Protein AF-A0A355PBX1-F1 (afdb_monomer_lite)

Radius of gyration: 19.41 Å; chains: 1; bounding box: 48×32×52 Å

Secondary structure (DSSP, 8-state):
-PPPHHHHHHHH--SS-------TTS-HHHHHHHHHHHHHHTT--GGG-EEEESSHHHHHHHHHHHHHHSPTT----EEEEHHHHHHHHHHHHHHTTSS-------SHHHHHHHHHHHT-

Foldseek 3Di:
DDDDPLLVCLLPPDDDDDDDDDDPPNCVLVSVLSSQQSCVVVVNDLAPDEAEDADDVRQVVSVVVSVVPHDPPRDHHHRYYPVRVVVVVQVVCCVVVVDPDDDDDPDPVVVVVVVVVVVD

Sequence (120 aa):
MKLTAEQQAVVHHREGHARVAAVAGAGKTTTMAARVLHLLGSGVSPKRMLVLMFNRSAKDDFQRRLASMAPAGQPLPDVRTFHSLGHRLTQSLCRWGALAPRRLLSAEWQMERLLRQASL

pLDDT: mean 92.55, std 8.01, range [52.69, 98.12]

Structure (mmCIF, N/CA/C/O backbone):
data_AF-A0A355PBX1-F1
#
_entry.id   AF-A0A355PBX1-F1
#
loop_
_atom_site.group_PDB
_atom_site.id
_atom_site.type_symbol
_atom_site.label_atom_id
_atom_site.label_alt_id
_atom_site.label_comp_id
_atom_site.label_asym_id
_atom_site.label_entity_id
_atom_site.label_seq_id
_atom_site.pdbx_PDB_ins_code
_atom_site.Cartn_x
_atom_site.Cartn_y
_atom_site.Cartn_z
_atom_site.occupancy
_atom_site.B_iso_or_equiv
_atom_site.auth_seq_id
_atom_site.auth_comp_id
_atom_site.auth_asym_id
_atom_site.auth_atom_id
_atom_site.pdbx_PDB_model_num
ATOM 1 N N . MET A 1 1 ? -8.178 2.425 19.127 1.00 66.06 1 MET A N 1
ATOM 2 C CA . MET A 1 1 ? -8.124 3.836 18.674 1.00 66.06 1 MET A CA 1
ATOM 3 C C . MET A 1 1 ? -9.498 4.233 18.154 1.00 66.06 1 MET A C 1
ATOM 5 O O . MET A 1 1 ? -10.074 3.457 17.402 1.00 66.06 1 MET A O 1
ATOM 9 N N . LYS A 1 2 ? -10.034 5.391 18.554 1.00 88.12 2 LYS A N 1
ATOM 10 C CA . LYS A 1 2 ? -11.334 5.885 18.072 1.00 88.12 2 LYS A CA 1
ATOM 11 C C . LYS A 1 2 ? -11.123 6.698 16.787 1.00 88.12 2 LYS A C 1
ATOM 13 O O . LYS A 1 2 ? -10.352 7.652 16.809 1.00 88.12 2 LYS A O 1
ATOM 18 N N . LEU A 1 3 ? -11.745 6.289 15.681 1.00 94.31 3 LEU A N 1
ATOM 19 C CA . LEU A 1 3 ? -11.731 7.031 14.410 1.00 94.31 3 LEU A CA 1
ATOM 20 C C . LEU A 1 3 ? -12.859 8.075 14.389 1.00 94.31 3 LEU A C 1
ATOM 22 O O . LEU A 1 3 ? -13.891 7.859 15.029 1.00 94.31 3 LEU A O 1
ATOM 26 N N . THR A 1 4 ? -12.680 9.171 13.646 1.00 96.50 4 THR A N 1
ATOM 27 C CA . THR A 1 4 ? -13.747 10.172 13.425 1.00 96.50 4 THR A CA 1
ATOM 28 C C . THR A 1 4 ? -14.847 9.626 12.513 1.00 96.50 4 THR A C 1
ATOM 30 O O . THR A 1 4 ? -14.656 8.600 11.858 1.00 96.50 4 THR A O 1
ATOM 33 N N . ALA A 1 5 ? -15.991 10.312 12.431 1.00 96.56 5 ALA A N 1
ATOM 34 C CA . ALA A 1 5 ? -17.089 9.909 11.551 1.00 96.56 5 ALA A CA 1
ATOM 35 C C . ALA A 1 5 ? -16.655 9.841 10.073 1.00 96.56 5 ALA A C 1
ATOM 37 O O . ALA A 1 5 ? -16.967 8.880 9.376 1.00 96.56 5 ALA A O 1
ATOM 38 N N . GLU A 1 6 ? -15.850 10.797 9.615 1.00 95.94 6 GLU A N 1
ATOM 39 C CA . GLU A 1 6 ? -15.316 10.856 8.251 1.00 95.94 6 GLU A CA 1
ATOM 40 C C . GLU A 1 6 ? -14.332 9.713 7.991 1.00 95.94 6 GLU A C 1
ATOM 42 O O . GLU A 1 6 ? -14.363 9.070 6.942 1.00 95.94 6 GLU A O 1
ATOM 47 N N . GLN A 1 7 ? -13.465 9.413 8.961 1.00 97.06 7 GLN A N 1
ATOM 48 C CA . GLN A 1 7 ? -12.540 8.287 8.857 1.00 97.06 7 GLN A CA 1
ATOM 49 C C . GLN A 1 7 ? -13.292 6.952 8.840 1.00 97.06 7 GLN A C 1
ATOM 51 O O . GLN A 1 7 ? -12.944 6.076 8.051 1.00 97.06 7 GLN A O 1
ATOM 56 N N . GLN A 1 8 ? -14.339 6.804 9.657 1.00 97.12 8 GLN A N 1
ATOM 57 C CA . GLN A 1 8 ? -15.225 5.639 9.624 1.00 97.12 8 GLN A CA 1
ATOM 58 C C . GLN A 1 8 ? -15.914 5.515 8.259 1.00 97.12 8 GLN A C 1
ATOM 60 O O . GLN A 1 8 ? -15.921 4.427 7.693 1.00 97.12 8 GLN A O 1
ATOM 65 N N . ALA A 1 9 ? -16.409 6.612 7.677 1.00 96.50 9 ALA A N 1
ATOM 66 C CA . ALA A 1 9 ? -17.014 6.592 6.344 1.00 96.50 9 ALA A CA 1
ATOM 67 C C . ALA A 1 9 ? -16.038 6.068 5.275 1.00 96.50 9 ALA A C 1
ATOM 69 O O . ALA A 1 9 ? -16.401 5.213 4.469 1.00 96.50 9 ALA A O 1
ATOM 70 N N . VAL A 1 10 ? -14.767 6.489 5.318 1.00 97.38 10 VAL A N 1
ATOM 71 C CA . VAL A 1 10 ? -13.716 5.941 4.440 1.00 97.38 10 VAL A CA 1
ATOM 72 C C . VAL A 1 10 ? -13.469 4.455 4.716 1.00 97.38 10 VAL A C 1
ATOM 74 O O . VAL A 1 10 ? -13.341 3.666 3.780 1.00 97.38 10 VAL A O 1
ATOM 77 N N . VAL A 1 11 ? -13.396 4.058 5.991 1.00 97.81 11 VAL A N 1
ATOM 78 C CA . VAL A 1 11 ? -13.141 2.668 6.399 1.00 97.81 11 VAL A CA 1
ATOM 79 C C . VAL A 1 11 ? -14.265 1.730 5.969 1.00 97.81 11 VAL A C 1
ATOM 81 O O . VAL A 1 11 ? -13.952 0.621 5.545 1.00 97.81 11 VAL A O 1
ATOM 84 N N . HIS A 1 12 ? -15.523 2.175 5.981 1.00 97.00 12 HIS A N 1
ATOM 85 C CA . HIS A 1 12 ? -16.707 1.355 5.676 1.00 97.00 12 HIS A CA 1
ATOM 86 C C . HIS A 1 12 ? -17.258 1.517 4.255 1.00 97.00 12 HIS A C 1
ATOM 88 O O . HIS A 1 12 ? -18.202 0.819 3.901 1.00 97.00 12 HIS A O 1
ATOM 94 N N . HIS A 1 13 ? -16.686 2.393 3.421 1.00 97.19 13 HIS A N 1
ATOM 95 C CA . HIS A 1 13 ? -17.090 2.597 2.018 1.00 97.19 13 HIS A CA 1
ATOM 96 C C . HIS A 1 13 ? -17.228 1.269 1.247 1.00 97.19 13 HIS A C 1
ATOM 98 O O . HIS A 1 13 ? -16.282 0.493 1.220 1.00 97.19 13 HIS A O 1
ATOM 104 N N . ARG A 1 14 ? -18.357 0.940 0.617 1.00 90.19 14 ARG A N 1
ATOM 105 C CA . ARG A 1 14 ? -18.560 -0.435 0.097 1.00 90.19 14 ARG A CA 1
ATOM 106 C C . ARG A 1 14 ? -18.367 -0.585 -1.402 1.00 90.19 14 ARG A C 1
ATOM 108 O O . ARG A 1 14 ? -17.767 -1.563 -1.838 1.00 90.19 14 ARG A O 1
ATOM 115 N N . GLU A 1 15 ? -18.847 0.377 -2.177 1.00 90.00 15 GLU A N 1
ATOM 116 C CA . GLU A 1 15 ? -19.045 0.201 -3.614 1.00 90.00 15 GLU A CA 1
ATOM 117 C C . GLU A 1 15 ? -18.423 1.335 -4.421 1.00 90.00 15 GLU A C 1
ATOM 119 O O . GLU A 1 15 ? -18.416 2.493 -4.007 1.00 90.00 15 GLU A O 1
ATOM 124 N N . GLY A 1 16 ? -17.893 0.995 -5.594 1.00 94.06 16 GLY A N 1
ATOM 125 C CA . GLY A 1 16 ? -17.283 1.961 -6.501 1.00 94.06 16 GLY A CA 1
ATOM 126 C C . GLY A 1 16 ? -15.996 2.605 -5.975 1.00 94.06 16 GLY A C 1
ATOM 127 O O . GLY A 1 16 ? -15.440 2.251 -4.931 1.00 94.06 16 GLY A O 1
ATOM 128 N N . HIS A 1 17 ? -15.492 3.563 -6.748 1.00 96.25 17 HIS A N 1
ATOM 129 C CA . HIS A 1 17 ? -14.270 4.295 -6.431 1.00 96.25 17 HIS A CA 1
ATOM 130 C C . HIS A 1 17 ? -14.536 5.417 -5.422 1.00 96.25 17 HIS A C 1
ATOM 132 O O . HIS A 1 17 ? -15.540 6.117 -5.514 1.00 96.25 17 HIS A O 1
ATOM 138 N N . ALA A 1 18 ? -13.598 5.635 -4.497 1.00 94.56 18 ALA A N 1
ATOM 139 C CA . ALA A 1 18 ? -13.641 6.745 -3.549 1.00 94.56 18 ALA A CA 1
ATOM 140 C C . ALA A 1 18 ? -12.431 7.667 -3.733 1.00 94.56 18 ALA A C 1
ATOM 142 O O . ALA A 1 18 ? -11.294 7.202 -3.845 1.00 94.56 18 ALA A O 1
ATOM 143 N N . ARG A 1 19 ? -12.668 8.983 -3.699 1.00 95.25 19 ARG A N 1
ATOM 144 C CA . ARG A 1 19 ? -11.620 10.008 -3.620 1.00 95.25 19 ARG A CA 1
ATOM 145 C C . ARG A 1 19 ? -11.680 10.675 -2.252 1.00 95.25 19 ARG A C 1
ATOM 147 O O . ARG A 1 19 ? -12.646 11.364 -1.945 1.00 95.25 19 ARG A O 1
ATOM 154 N N . VAL A 1 20 ? -10.632 10.500 -1.453 1.00 94.56 20 VAL A N 1
ATOM 155 C CA . VAL A 1 20 ? -10.559 11.041 -0.090 1.00 94.56 20 VAL A CA 1
ATOM 156 C C . VAL A 1 20 ? -9.652 12.267 -0.075 1.00 94.56 20 VAL A C 1
ATOM 158 O O . VAL A 1 20 ? -8.440 12.148 -0.245 1.00 94.56 20 VAL A O 1
ATOM 161 N N . ALA A 1 21 ? -10.235 13.449 0.128 1.00 93.81 21 ALA A N 1
ATOM 162 C CA . ALA A 1 21 ? -9.489 14.688 0.327 1.00 93.81 21 ALA A CA 1
ATOM 163 C C . ALA A 1 21 ? -9.208 14.892 1.821 1.00 93.81 21 ALA A C 1
ATOM 165 O O . ALA A 1 21 ? -10.104 14.748 2.648 1.00 93.81 21 AL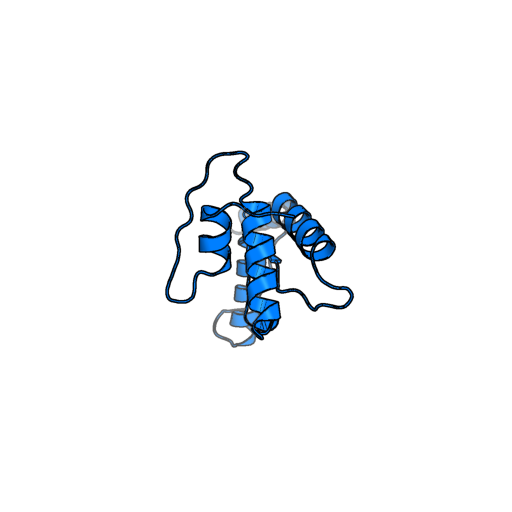A A O 1
ATOM 166 N N . ALA A 1 22 ? -7.962 15.205 2.180 1.00 91.50 22 ALA A N 1
ATOM 167 C CA . ALA A 1 22 ? -7.581 15.391 3.576 1.00 91.50 22 ALA A CA 1
ATOM 168 C C . ALA A 1 22 ? -6.347 16.287 3.717 1.00 91.50 22 ALA A C 1
ATOM 170 O O . ALA A 1 22 ? -5.309 16.051 3.084 1.00 91.50 22 ALA A O 1
ATOM 171 N N . VAL A 1 23 ? -6.437 17.261 4.623 1.00 92.81 23 VAL A N 1
ATOM 172 C CA . VAL A 1 23 ? -5.337 18.167 4.983 1.00 92.81 23 VAL A CA 1
ATOM 173 C C . VAL A 1 23 ? -4.181 17.423 5.665 1.00 92.81 23 VAL A C 1
ATOM 175 O O . VAL A 1 23 ? -4.283 16.239 6.023 1.00 92.81 23 VAL A O 1
ATOM 178 N N . ALA A 1 24 ? -3.025 18.076 5.797 1.00 91.31 24 ALA A N 1
ATOM 179 C CA . ALA A 1 24 ? -1.921 17.551 6.601 1.00 91.31 24 ALA A CA 1
ATOM 180 C C . ALA A 1 24 ? -2.393 17.278 8.044 1.00 91.31 24 ALA A C 1
ATOM 182 O 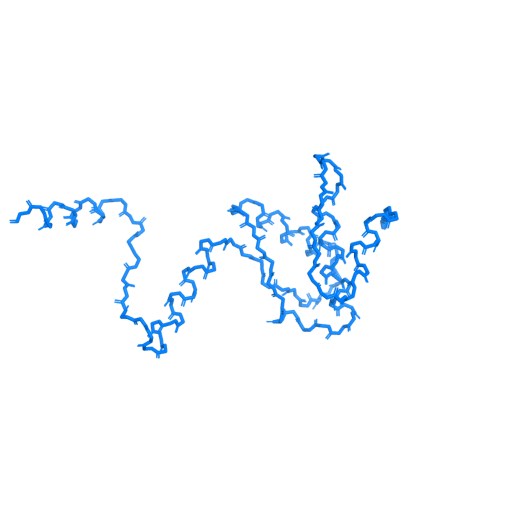O . ALA A 1 24 ? -3.266 17.966 8.556 1.00 91.31 24 ALA A O 1
ATOM 183 N N . GLY A 1 25 ? -1.884 16.219 8.678 1.00 90.44 25 GLY A N 1
ATOM 184 C CA . GLY A 1 25 ? -2.274 15.856 10.049 1.00 90.44 25 GLY A CA 1
ATOM 185 C C . GLY A 1 25 ? -3.644 15.175 10.219 1.00 90.44 25 GLY A C 1
ATOM 186 O O . GLY A 1 25 ? -3.865 14.552 11.248 1.00 90.44 25 GLY A O 1
ATOM 187 N N . ALA A 1 26 ? -4.523 15.148 9.208 1.00 92.00 26 ALA A N 1
ATOM 188 C CA . ALA A 1 26 ? -5.877 14.562 9.301 1.00 92.00 26 ALA A CA 1
ATOM 189 C C . ALA A 1 26 ? -5.942 13.021 9.475 1.00 92.00 26 ALA A C 1
ATOM 191 O O . ALA A 1 26 ? -7.001 12.402 9.361 1.00 92.00 26 ALA A O 1
ATOM 192 N N . GLY A 1 27 ? -4.804 12.359 9.699 1.00 93.62 27 GLY A N 1
ATOM 193 C CA . GLY A 1 27 ? -4.756 10.918 9.944 1.00 93.62 27 GLY A CA 1
ATOM 194 C C . GLY A 1 27 ? -4.870 10.029 8.702 1.00 93.62 27 GLY A C 1
ATOM 195 O O . GLY A 1 27 ? -5.117 8.839 8.864 1.00 93.62 27 GLY A O 1
ATOM 196 N N . LYS A 1 28 ? -4.630 10.550 7.484 1.00 94.44 28 LYS A N 1
ATOM 197 C CA . LYS A 1 28 ? -4.693 9.808 6.198 1.00 94.44 28 LYS A CA 1
ATOM 198 C C . LYS A 1 28 ? -4.103 8.395 6.265 1.00 94.44 28 LYS A C 1
ATOM 200 O O . LYS A 1 28 ? -4.761 7.420 5.912 1.00 94.44 28 LYS A O 1
ATOM 205 N N . THR A 1 29 ? -2.873 8.288 6.761 1.00 93.75 29 THR A N 1
ATOM 206 C CA . THR A 1 29 ? -2.148 7.018 6.892 1.00 93.75 29 THR A CA 1
ATOM 207 C C . THR A 1 29 ? -2.855 6.057 7.848 1.00 93.75 29 THR A C 1
ATOM 209 O O . THR A 1 29 ? -2.963 4.871 7.551 1.00 93.75 29 THR A O 1
ATOM 212 N N . THR A 1 30 ? -3.374 6.564 8.975 1.00 95.31 30 THR A N 1
ATOM 213 C CA . THR A 1 30 ? -4.150 5.763 9.935 1.00 95.31 30 THR A CA 1
ATOM 214 C C . THR A 1 30 ? -5.426 5.242 9.290 1.00 95.31 30 THR A C 1
ATOM 216 O O . THR A 1 30 ? -5.718 4.055 9.379 1.00 95.31 30 THR A O 1
ATOM 219 N N . THR A 1 31 ? -6.173 6.124 8.625 1.00 96.94 31 THR A N 1
ATOM 220 C CA . THR A 1 31 ? -7.446 5.791 7.984 1.00 96.94 31 THR A CA 1
ATOM 221 C C . THR A 1 31 ? -7.251 4.736 6.905 1.00 96.94 31 THR A C 1
ATOM 223 O O . THR A 1 31 ? -8.008 3.774 6.840 1.00 96.94 31 THR A O 1
ATOM 226 N N . MET A 1 32 ? -6.195 4.860 6.095 1.00 96.94 32 MET A N 1
ATOM 227 C CA . MET A 1 32 ? -5.883 3.879 5.059 1.00 96.94 32 MET A CA 1
ATOM 228 C C . MET A 1 32 ? -5.470 2.520 5.644 1.00 96.94 32 MET A C 1
ATOM 230 O O . MET A 1 32 ? -5.911 1.491 5.140 1.00 96.94 32 MET A O 1
ATOM 234 N N . ALA A 1 33 ? -4.688 2.491 6.729 1.00 97.56 33 ALA A N 1
ATOM 235 C CA . ALA A 1 33 ? -4.356 1.242 7.419 1.00 97.56 33 ALA A CA 1
ATOM 236 C C . ALA A 1 33 ? -5.606 0.584 8.030 1.00 97.56 33 ALA A C 1
ATOM 238 O O . ALA A 1 33 ? -5.837 -0.605 7.825 1.00 97.56 33 ALA A O 1
ATOM 239 N N . ALA A 1 34 ? -6.459 1.364 8.701 1.00 97.75 34 ALA A N 1
ATOM 240 C CA . ALA A 1 34 ? -7.729 0.882 9.240 1.00 97.75 34 ALA A CA 1
ATOM 241 C C . ALA A 1 34 ? -8.650 0.333 8.139 1.00 97.75 34 ALA A C 1
ATOM 243 O O . ALA A 1 34 ? -9.272 -0.710 8.320 1.00 97.75 34 ALA A O 1
ATOM 244 N N . ARG A 1 35 ? -8.683 0.982 6.969 1.00 97.62 35 ARG A N 1
ATOM 245 C CA . ARG A 1 35 ? -9.432 0.512 5.801 1.00 97.62 35 ARG A CA 1
ATOM 246 C C . ARG A 1 35 ? -8.913 -0.831 5.290 1.00 97.62 35 ARG A C 1
ATOM 248 O O . ARG A 1 35 ? -9.713 -1.720 5.017 1.00 97.62 35 ARG A O 1
ATOM 255 N N . VAL A 1 36 ? -7.594 -0.993 5.173 1.00 97.88 36 VAL A N 1
ATOM 256 C CA . VAL A 1 36 ? -6.989 -2.275 4.775 1.00 97.88 36 VAL A CA 1
ATOM 257 C C . VAL A 1 36 ? -7.385 -3.380 5.754 1.00 97.88 36 VAL A C 1
ATOM 259 O O . VAL A 1 36 ? -7.863 -4.426 5.327 1.00 97.88 36 VAL A O 1
ATOM 262 N N . LEU A 1 37 ? -7.255 -3.135 7.060 1.00 98.06 37 LEU A N 1
ATOM 263 C CA . LEU A 1 37 ? -7.614 -4.117 8.086 1.00 98.06 37 LEU A CA 1
ATOM 264 C C . LEU A 1 37 ? -9.111 -4.442 8.090 1.00 98.06 37 LEU A C 1
ATOM 266 O O . LEU A 1 37 ? -9.477 -5.600 8.258 1.00 98.06 37 LEU A O 1
ATOM 270 N N . HIS A 1 38 ? -9.975 -3.456 7.842 1.00 97.56 38 HIS A N 1
ATOM 271 C CA . HIS A 1 38 ? -11.412 -3.680 7.702 1.00 97.56 38 HIS A CA 1
ATOM 272 C C . HIS A 1 38 ? -11.744 -4.589 6.510 1.00 97.56 38 HIS A C 1
ATOM 274 O O . HIS A 1 38 ? -12.534 -5.522 6.650 1.00 97.56 38 HIS A O 1
ATOM 280 N N . LEU A 1 39 ? -11.114 -4.367 5.350 1.00 97.19 39 LEU A N 1
ATOM 281 C CA . LEU A 1 39 ? -11.304 -5.225 4.176 1.00 97.19 39 LEU A CA 1
ATOM 282 C C . LEU A 1 39 ? -10.809 -6.656 4.430 1.00 97.19 39 LEU A C 1
ATOM 284 O O . LEU A 1 39 ? -11.492 -7.607 4.055 1.00 97.19 39 LEU A O 1
ATOM 288 N N . LEU A 1 40 ? -9.660 -6.812 5.098 1.00 97.44 40 LEU A N 1
ATOM 289 C CA . LEU A 1 40 ? -9.139 -8.125 5.495 1.00 97.44 40 LEU A CA 1
ATOM 290 C C . LEU A 1 40 ? -10.099 -8.837 6.457 1.00 97.44 40 LEU A C 1
ATOM 292 O O . LEU A 1 40 ? -10.447 -9.992 6.225 1.00 97.44 40 LEU A O 1
ATOM 296 N N . GLY A 1 41 ? -10.581 -8.134 7.486 1.00 96.69 41 GLY A N 1
ATOM 297 C CA . GLY A 1 41 ? -11.557 -8.662 8.446 1.00 96.69 41 GLY A CA 1
ATOM 298 C C . GLY A 1 41 ? -12.913 -9.003 7.821 1.00 96.69 41 GLY A C 1
ATOM 299 O O . GLY A 1 41 ? -13.625 -9.857 8.333 1.00 96.69 41 GLY A O 1
ATOM 300 N N . SER A 1 42 ? -13.241 -8.392 6.680 1.00 96.06 42 SER A N 1
ATOM 301 C CA . SER A 1 42 ? -14.441 -8.699 5.888 1.00 96.06 42 SER A CA 1
ATOM 302 C C . SER A 1 42 ? -14.233 -9.857 4.896 1.00 96.06 42 SER A C 1
ATOM 304 O O . SER A 1 42 ? -15.095 -10.113 4.060 1.00 96.06 42 SER A O 1
ATOM 306 N N . GLY A 1 43 ? -13.088 -10.548 4.948 1.00 96.31 43 GLY A N 1
ATOM 307 C CA . GLY A 1 43 ? -12.796 -11.730 4.129 1.00 96.31 43 GLY A CA 1
ATOM 308 C C . GLY A 1 43 ? -12.146 -11.443 2.773 1.00 96.31 43 GLY A C 1
ATOM 309 O O . GLY A 1 43 ? -11.924 -12.368 1.987 1.00 96.31 43 GLY A O 1
ATOM 310 N N . VAL A 1 44 ? -11.794 -10.191 2.462 1.00 96.44 44 VAL A N 1
ATOM 311 C CA . VAL A 1 44 ? -11.079 -9.892 1.216 1.00 96.44 44 VAL A CA 1
ATOM 312 C C . VAL A 1 44 ? -9.649 -10.420 1.319 1.00 96.44 44 VAL A C 1
ATOM 314 O O . VAL A 1 44 ? -8.889 -10.043 2.207 1.00 96.44 44 VAL A O 1
ATOM 317 N N . SER A 1 45 ? -9.257 -11.279 0.376 1.00 97.81 45 SER A N 1
ATOM 318 C CA . SER A 1 45 ? -7.903 -11.837 0.349 1.00 97.81 45 SER A CA 1
ATOM 319 C C . SER A 1 45 ? -6.839 -10.733 0.200 1.00 97.81 45 SER A C 1
ATOM 321 O O . SER A 1 45 ? -6.948 -9.920 -0.724 1.00 97.81 45 SER A O 1
ATOM 323 N N . PRO A 1 46 ? -5.755 -10.736 1.002 1.00 97.88 46 PRO A N 1
ATOM 324 C CA . PRO A 1 46 ? -4.664 -9.769 0.861 1.00 97.88 46 PRO A CA 1
ATOM 325 C C . PRO A 1 46 ? -4.011 -9.796 -0.529 1.00 97.88 46 PRO A C 1
ATOM 327 O O . PRO A 1 46 ? -3.574 -8.762 -1.023 1.00 97.88 46 PRO A O 1
ATOM 330 N N . LYS A 1 47 ? -4.016 -10.952 -1.212 1.00 97.19 47 LYS A N 1
ATOM 331 C CA . LYS A 1 47 ? -3.507 -11.096 -2.590 1.00 97.19 47 LYS A CA 1
ATOM 332 C C . LYS A 1 47 ? -4.329 -10.319 -3.628 1.00 97.19 47 LYS A C 1
ATOM 334 O O . LYS A 1 47 ? -3.858 -10.109 -4.740 1.00 97.19 47 LYS A O 1
ATOM 339 N N . ARG A 1 48 ? -5.553 -9.910 -3.281 1.00 96.06 48 ARG A N 1
ATOM 340 C CA . ARG A 1 48 ? -6.448 -9.105 -4.128 1.00 96.06 48 ARG A CA 1
ATOM 341 C C . ARG A 1 48 ? -6.368 -7.608 -3.823 1.00 96.06 48 ARG A C 1
ATOM 343 O O . ARG A 1 48 ? -7.144 -6.839 -4.380 1.00 96.06 48 ARG A O 1
ATOM 350 N N . MET A 1 49 ? -5.452 -7.190 -2.952 1.00 96.75 49 MET A N 1
ATOM 351 C CA . MET A 1 49 ? -5.249 -5.791 -2.594 1.00 96.75 49 MET A CA 1
ATOM 352 C C . MET A 1 49 ? -3.840 -5.345 -2.978 1.00 96.75 49 MET A C 1
ATOM 354 O O . MET A 1 49 ? -2.863 -6.069 -2.793 1.00 96.75 49 MET A O 1
ATOM 358 N N . LEU A 1 50 ? -3.738 -4.112 -3.461 1.00 97.19 50 LEU A N 1
ATOM 359 C CA . LEU A 1 50 ? -2.473 -3.448 -3.732 1.00 97.19 50 LEU A CA 1
ATOM 360 C C . LEU A 1 50 ? -2.522 -2.052 -3.123 1.00 97.19 50 LEU A C 1
ATOM 362 O O . LEU A 1 50 ? -3.405 -1.261 -3.449 1.00 97.19 50 LEU A O 1
ATOM 366 N N . VAL A 1 51 ? -1.550 -1.743 -2.270 1.00 98.00 51 VAL A N 1
ATOM 367 C CA . VAL A 1 51 ? -1.361 -0.399 -1.728 1.00 98.00 51 VAL A CA 1
ATOM 368 C C . VAL A 1 51 ? -0.185 0.256 -2.443 1.00 98.00 51 VAL A C 1
ATOM 370 O O . VAL A 1 51 ? 0.916 -0.298 -2.483 1.00 98.00 51 VAL A O 1
ATOM 373 N N . LEU A 1 52 ? -0.412 1.446 -3.002 1.00 98.00 52 LEU A N 1
ATOM 374 C CA . LEU A 1 52 ? 0.604 2.210 -3.722 1.00 98.00 52 LEU A CA 1
ATOM 375 C C . LEU A 1 52 ? 1.040 3.450 -2.952 1.00 98.00 52 LEU A C 1
ATOM 377 O O . LEU A 1 52 ? 0.230 4.161 -2.366 1.00 98.00 52 LEU A O 1
ATOM 381 N N . MET A 1 53 ? 2.344 3.693 -2.982 1.00 96.94 53 MET A N 1
ATOM 382 C CA . MET A 1 53 ? 3.029 4.767 -2.272 1.00 96.94 53 MET A CA 1
ATOM 383 C C . MET A 1 53 ? 3.912 5.540 -3.240 1.00 96.94 53 MET A C 1
ATOM 385 O O . MET A 1 53 ? 4.462 4.977 -4.189 1.00 96.94 53 MET A O 1
ATOM 389 N N . PHE A 1 54 ? 4.072 6.837 -2.998 1.00 95.12 54 PHE A N 1
ATOM 390 C CA . PHE A 1 54 ? 4.844 7.684 -3.904 1.00 95.12 54 PHE A CA 1
ATOM 391 C C . PHE A 1 54 ? 6.346 7.365 -3.858 1.00 95.12 54 PHE A C 1
ATOM 393 O O . PHE A 1 54 ? 6.996 7.243 -4.894 1.00 95.12 54 PHE A O 1
ATOM 400 N N . ASN A 1 55 ? 6.892 7.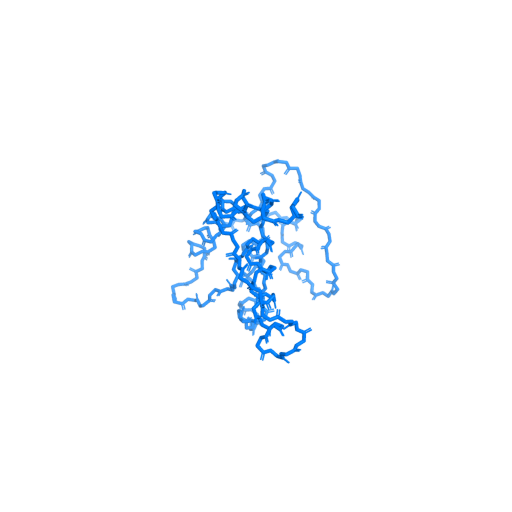159 -2.658 1.00 95.25 55 ASN A N 1
ATOM 401 C CA . ASN A 1 55 ? 8.315 6.910 -2.445 1.00 95.25 55 ASN A CA 1
ATOM 402 C C . ASN A 1 55 ? 8.559 5.737 -1.478 1.00 95.25 55 ASN A C 1
ATOM 404 O O . ASN A 1 55 ? 7.628 5.186 -0.884 1.00 95.25 55 ASN A O 1
ATOM 408 N N . ARG A 1 56 ? 9.830 5.331 -1.356 1.00 95.75 56 ARG A N 1
ATOM 409 C CA . ARG A 1 56 ? 10.247 4.181 -0.538 1.00 95.75 56 ARG A CA 1
ATOM 410 C C . ARG A 1 56 ? 10.006 4.407 0.954 1.00 95.75 56 ARG A C 1
ATOM 412 O O . ARG A 1 56 ? 9.486 3.514 1.607 1.00 95.75 56 ARG A O 1
ATOM 419 N N . SER A 1 57 ? 10.312 5.604 1.450 1.00 97.19 57 SER A N 1
ATOM 420 C CA . SER A 1 57 ? 10.113 5.958 2.859 1.00 97.19 57 SER A CA 1
ATOM 421 C C . SER A 1 57 ? 8.639 5.826 3.268 1.00 97.19 57 SER A C 1
ATOM 423 O O . SER A 1 57 ? 8.311 5.070 4.174 1.00 97.19 57 SER A O 1
ATOM 425 N N . ALA A 1 58 ? 7.718 6.419 2.499 1.00 96.38 58 ALA A N 1
ATOM 426 C CA . ALA A 1 58 ? 6.278 6.322 2.743 1.00 96.38 58 ALA A CA 1
ATOM 427 C C . ALA A 1 58 ? 5.759 4.875 2.690 1.00 96.38 58 ALA A C 1
ATOM 429 O O . ALA A 1 58 ? 4.880 4.498 3.465 1.00 96.38 58 ALA A O 1
ATOM 430 N N . LYS A 1 59 ? 6.313 4.053 1.790 1.00 98.00 59 LYS A N 1
ATOM 431 C CA . LYS A 1 59 ? 6.027 2.615 1.733 1.00 98.00 59 LYS A CA 1
ATOM 432 C C . LYS A 1 59 ? 6.455 1.910 3.015 1.00 98.00 59 LYS A C 1
ATOM 434 O O . LYS A 1 59 ? 5.637 1.202 3.599 1.00 98.00 59 LYS A O 1
ATOM 439 N N . ASP A 1 60 ? 7.698 2.089 3.438 1.00 97.62 60 ASP A N 1
ATOM 440 C CA . ASP A 1 60 ? 8.247 1.393 4.600 1.00 97.62 60 ASP A CA 1
ATOM 441 C C . ASP A 1 60 ? 7.559 1.856 5.900 1.00 97.62 60 ASP A C 1
ATOM 443 O O . ASP A 1 60 ? 7.217 1.036 6.754 1.00 97.62 60 ASP A O 1
ATOM 447 N N . ASP A 1 61 ? 7.246 3.148 6.014 1.00 97.50 61 ASP A N 1
ATOM 448 C CA . ASP A 1 61 ? 6.459 3.721 7.111 1.00 97.50 61 ASP A CA 1
ATOM 449 C C . ASP A 1 61 ? 5.047 3.137 7.168 1.00 97.50 61 ASP A C 1
ATOM 451 O O . ASP A 1 61 ? 4.582 2.708 8.229 1.00 97.50 61 ASP A O 1
ATOM 455 N N . PHE A 1 62 ? 4.361 3.079 6.023 1.00 98.12 62 PHE A N 1
ATOM 456 C CA . PHE A 1 62 ? 3.022 2.508 5.961 1.00 98.12 62 PHE A CA 1
ATOM 457 C C . PHE A 1 62 ? 3.025 1.018 6.303 1.00 98.12 62 PHE A C 1
ATOM 459 O O . PHE A 1 62 ? 2.159 0.576 7.053 1.00 98.12 62 PHE A O 1
ATOM 466 N N . GLN A 1 63 ? 3.998 0.246 5.805 1.00 97.75 63 GLN A N 1
ATOM 467 C CA . GLN A 1 63 ? 4.119 -1.179 6.122 1.00 97.75 63 GLN A CA 1
ATOM 468 C C . GLN A 1 63 ? 4.308 -1.415 7.619 1.00 9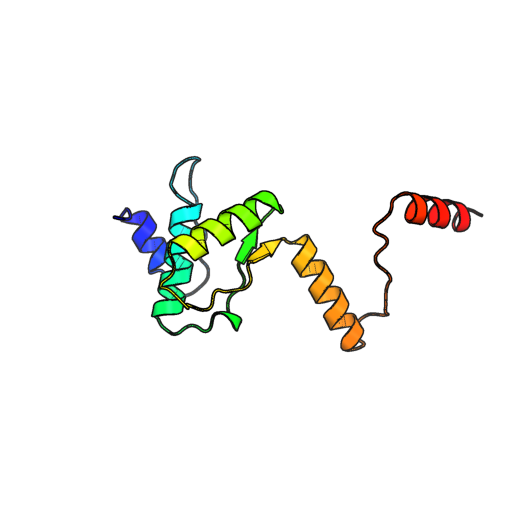7.75 63 GLN A C 1
ATOM 470 O O . GLN A 1 63 ? 3.585 -2.228 8.195 1.00 97.75 63 GLN A O 1
ATOM 475 N N . ARG A 1 64 ? 5.226 -0.679 8.259 1.00 96.94 64 ARG A N 1
ATOM 476 C CA . ARG A 1 64 ? 5.447 -0.770 9.710 1.00 96.94 64 ARG A CA 1
ATOM 477 C C . ARG A 1 64 ? 4.175 -0.456 10.485 1.00 96.94 64 ARG A C 1
ATOM 479 O O . ARG A 1 64 ? 3.806 -1.191 11.398 1.00 96.94 64 ARG A O 1
ATOM 486 N N . ARG A 1 65 ? 3.470 0.604 10.089 1.00 96.50 65 ARG A N 1
ATOM 487 C CA . ARG A 1 65 ? 2.232 1.006 10.754 1.00 96.50 65 ARG A CA 1
ATOM 488 C C . ARG A 1 65 ? 1.112 -0.010 10.569 1.00 96.50 65 ARG A C 1
ATOM 490 O O . ARG A 1 65 ? 0.461 -0.366 11.546 1.00 96.50 65 ARG A O 1
ATOM 497 N N . LEU A 1 66 ? 0.918 -0.507 9.351 1.00 97.81 66 LEU A N 1
ATOM 498 C CA . LEU A 1 66 ? -0.071 -1.540 9.067 1.00 97.81 66 LEU A CA 1
ATOM 499 C C . LEU A 1 66 ? 0.207 -2.802 9.892 1.00 97.81 66 LEU A C 1
ATOM 501 O O . LEU A 1 66 ? -0.709 -3.308 10.529 1.00 97.81 66 LEU A O 1
ATOM 505 N N . ALA A 1 67 ? 1.465 -3.250 9.943 1.00 97.00 67 ALA A N 1
ATOM 506 C CA . ALA A 1 67 ? 1.873 -4.401 10.744 1.00 97.00 67 ALA A CA 1
ATOM 507 C C . ALA A 1 67 ? 1.624 -4.193 12.244 1.00 97.00 67 ALA A C 1
ATOM 509 O O . ALA A 1 67 ? 1.091 -5.084 12.891 1.00 97.00 67 ALA A O 1
ATOM 510 N N . SER A 1 68 ? 1.920 -3.005 12.785 1.00 96.38 68 SER A N 1
ATOM 511 C CA . SER A 1 68 ? 1.657 -2.699 14.202 1.00 96.38 68 SER A CA 1
ATOM 512 C C . SER A 1 68 ? 0.172 -2.673 14.578 1.00 96.38 68 SER A C 1
ATOM 514 O O . SER A 1 68 ? -0.170 -2.830 15.745 1.00 96.38 68 SER A O 1
ATOM 516 N N . MET A 1 69 ? -0.712 -2.432 13.606 1.00 96.31 69 MET A N 1
ATOM 517 C CA . MET A 1 69 ? -2.159 -2.365 13.820 1.00 96.31 69 MET A CA 1
ATOM 518 C C . MET A 1 69 ? -2.855 -3.703 13.539 1.00 96.31 69 MET A C 1
ATOM 520 O O . MET A 1 69 ? -4.018 -3.870 13.904 1.00 96.31 69 MET A O 1
ATOM 524 N N . ALA A 1 70 ? -2.183 -4.623 12.848 1.00 97.25 70 ALA A N 1
ATOM 525 C CA . ALA A 1 70 ? -2.754 -5.891 12.433 1.00 97.25 70 ALA A CA 1
ATOM 526 C C . ALA A 1 70 ? -2.766 -6.911 13.585 1.00 97.25 70 ALA A C 1
ATOM 528 O O . ALA A 1 70 ? -1.844 -6.919 14.404 1.00 97.25 70 ALA A O 1
ATOM 529 N N . PRO A 1 71 ? -3.761 -7.815 13.634 1.00 96.00 71 PRO A N 1
ATOM 530 C CA . PRO A 1 71 ? -3.698 -8.982 14.505 1.00 96.00 71 PRO A CA 1
ATOM 531 C C . PRO A 1 71 ? -2.441 -9.819 14.238 1.00 96.00 71 PRO A C 1
ATOM 533 O O . PRO A 1 71 ? -1.962 -9.902 13.103 1.00 96.00 71 PRO A O 1
ATOM 536 N N . ALA A 1 72 ? -1.920 -10.475 15.275 1.00 95.25 72 ALA A N 1
ATOM 537 C CA . ALA A 1 72 ? -0.755 -11.342 15.141 1.00 95.25 72 ALA A CA 1
ATOM 538 C C . ALA A 1 72 ? -1.004 -12.442 14.093 1.00 95.25 72 ALA A C 1
ATOM 540 O O . ALA A 1 72 ? -2.051 -13.085 14.084 1.00 95.25 72 ALA A O 1
ATOM 541 N N . GLY A 1 73 ? -0.041 -12.638 13.190 1.00 94.25 73 GLY A N 1
ATOM 542 C CA . GLY A 1 73 ? -0.135 -13.635 12.121 1.00 94.25 73 GLY A CA 1
ATOM 543 C C . GLY A 1 73 ? -1.054 -13.262 10.952 1.00 94.25 73 GLY A C 1
ATOM 544 O O . GLY A 1 73 ? -1.123 -14.031 9.997 1.00 94.25 73 GLY A O 1
ATOM 545 N N . GLN A 1 74 ? -1.720 -12.100 10.969 1.00 96.69 74 GLN A N 1
ATOM 546 C CA . GLN A 1 74 ? -2.558 -11.638 9.859 1.00 96.69 74 GLN A CA 1
ATOM 547 C C . GLN A 1 74 ? -1.713 -11.430 8.589 1.00 96.69 74 GLN A C 1
ATOM 549 O O . GLN A 1 74 ? -0.850 -10.546 8.569 1.00 96.69 74 GLN A O 1
ATOM 554 N N . PRO A 1 75 ? -1.981 -12.155 7.486 1.00 97.44 75 PRO A N 1
ATOM 555 C CA . PRO A 1 75 ? -1.339 -11.867 6.212 1.00 97.44 75 PRO A CA 1
ATOM 556 C C . PRO A 1 75 ? -1.739 -10.473 5.718 1.00 97.44 75 PRO A C 1
ATOM 558 O O . PRO A 1 75 ? -2.920 -10.110 5.736 1.00 97.44 75 PRO A O 1
ATOM 561 N N . LEU A 1 76 ? -0.752 -9.699 5.267 1.00 98.06 76 LEU A N 1
ATOM 562 C CA . LEU A 1 76 ? -0.922 -8.319 4.814 1.00 98.06 76 LEU A CA 1
ATOM 563 C C . LEU A 1 76 ? -0.799 -8.212 3.289 1.00 98.06 76 LEU A C 1
ATOM 565 O O . LEU A 1 76 ? -0.139 -9.045 2.665 1.00 98.06 76 LEU A O 1
ATOM 569 N N . PRO A 1 77 ? -1.436 -7.205 2.671 1.00 97.75 77 PRO A N 1
ATOM 570 C CA . PRO A 1 77 ? -1.368 -7.006 1.233 1.00 97.75 77 PRO A CA 1
ATOM 571 C C . PRO A 1 77 ? -0.023 -6.441 0.771 1.00 97.75 77 PRO A C 1
ATOM 573 O O . PRO A 1 77 ? 0.763 -5.900 1.553 1.00 97.75 77 PRO A O 1
ATOM 576 N N . ASP A 1 78 ? 0.201 -6.503 -0.540 1.00 95.94 78 ASP A N 1
ATOM 577 C CA . ASP A 1 78 ? 1.376 -5.913 -1.174 1.00 95.94 78 ASP A CA 1
ATOM 578 C C . ASP A 1 78 ? 1.341 -4.379 -1.048 1.00 95.94 78 ASP A C 1
ATOM 580 O O . ASP A 1 78 ? 0.437 -3.715 -1.563 1.00 95.94 78 ASP A O 1
ATOM 584 N N . VAL A 1 79 ? 2.367 -3.804 -0.412 1.00 98.00 79 VAL A N 1
ATOM 585 C CA . VAL A 1 79 ? 2.597 -2.350 -0.348 1.00 98.00 79 VAL A CA 1
ATOM 586 C C . VAL A 1 79 ? 3.823 -2.006 -1.178 1.00 98.00 79 VAL A C 1
ATOM 588 O O . VAL A 1 79 ? 4.922 -2.515 -0.941 1.00 98.00 79 VAL A O 1
ATOM 591 N N . ARG A 1 80 ? 3.652 -1.146 -2.180 1.00 97.62 80 ARG A N 1
ATOM 592 C CA . ARG A 1 80 ? 4.667 -0.906 -3.207 1.00 97.62 80 ARG A CA 1
ATOM 593 C C . ARG A 1 80 ? 4.742 0.551 -3.615 1.00 97.62 80 ARG A C 1
ATOM 595 O O . ARG A 1 80 ? 3.801 1.313 -3.442 1.00 97.62 80 ARG A O 1
ATOM 602 N N . THR A 1 81 ? 5.867 0.924 -4.210 1.00 98.12 81 THR A N 1
ATOM 603 C CA . THR A 1 81 ? 5.963 2.180 -4.958 1.00 98.12 81 THR A CA 1
ATOM 604 C C . THR A 1 81 ? 5.499 1.990 -6.397 1.00 98.12 81 THR A C 1
ATOM 606 O O . THR A 1 81 ? 5.562 0.869 -6.916 1.00 98.12 81 THR A O 1
ATOM 609 N N . PHE A 1 82 ? 5.122 3.078 -7.072 1.00 95.75 82 PHE A N 1
ATOM 610 C CA . PHE A 1 82 ? 4.816 3.055 -8.509 1.00 95.75 82 PHE A CA 1
ATOM 611 C C . PHE A 1 82 ? 5.958 2.453 -9.339 1.00 95.75 82 PHE A C 1
ATOM 613 O O . PHE A 1 82 ? 5.721 1.549 -10.135 1.00 95.75 82 PHE A O 1
ATOM 620 N N . HIS A 1 83 ? 7.207 2.846 -9.074 1.00 93.19 83 HIS A N 1
ATOM 621 C CA . HIS A 1 83 ? 8.388 2.295 -9.749 1.00 93.19 83 HIS A CA 1
ATOM 622 C C . HIS A 1 83 ? 8.520 0.775 -9.563 1.00 93.19 83 HIS A C 1
ATOM 624 O O . HIS A 1 83 ? 8.725 0.037 -10.525 1.00 93.19 83 HIS A O 1
ATOM 630 N N . SER A 1 84 ? 8.339 0.278 -8.334 1.00 94.88 84 SER A N 1
ATOM 631 C CA . SER A 1 84 ? 8.415 -1.164 -8.054 1.00 94.88 84 SER A CA 1
ATOM 632 C C . SER A 1 84 ? 7.238 -1.958 -8.639 1.00 94.88 84 SER A C 1
ATOM 634 O O . SER A 1 84 ? 7.374 -3.148 -8.931 1.00 94.88 84 SER A O 1
ATOM 636 N N . LEU A 1 85 ? 6.071 -1.323 -8.815 1.00 96.38 85 LEU A N 1
ATOM 637 C CA . LEU A 1 85 ? 4.955 -1.891 -9.568 1.00 96.38 85 LEU A CA 1
ATOM 638 C C . LEU A 1 85 ? 5.298 -1.965 -11.055 1.00 96.38 85 LEU A C 1
ATOM 640 O O . LEU A 1 85 ? 5.190 -3.049 -11.620 1.00 96.38 85 LEU A O 1
ATOM 644 N N . GLY A 1 86 ? 5.760 -0.863 -11.648 1.00 94.38 86 GLY A N 1
ATOM 645 C CA . GLY A 1 86 ? 6.152 -0.800 -13.055 1.00 94.38 86 GLY A CA 1
ATOM 646 C C . GLY A 1 86 ? 7.187 -1.866 -13.402 1.00 94.38 86 GLY A C 1
ATOM 647 O O . GLY A 1 86 ? 6.955 -2.673 -14.294 1.00 94.38 86 GLY A O 1
ATOM 648 N N . HIS A 1 87 ? 8.260 -1.969 -12.615 1.00 93.25 87 HIS A N 1
ATOM 649 C CA . HIS A 1 87 ? 9.296 -2.978 -12.835 1.00 93.25 87 HIS A CA 1
ATOM 650 C C . HIS A 1 87 ? 8.748 -4.415 -12.820 1.00 93.25 87 HIS A C 1
ATOM 652 O O . HIS A 1 87 ? 9.053 -5.209 -13.708 1.00 93.25 87 HIS A O 1
ATOM 658 N N . ARG A 1 88 ? 7.889 -4.748 -11.846 1.00 93.31 88 ARG A N 1
ATOM 659 C CA . ARG A 1 88 ? 7.253 -6.072 -11.765 1.00 93.31 88 ARG A CA 1
ATOM 660 C C . ARG A 1 88 ? 6.344 -6.339 -12.964 1.00 93.31 88 ARG A C 1
ATOM 662 O O . ARG A 1 88 ? 6.343 -7.454 -13.474 1.00 93.31 88 ARG A O 1
ATOM 669 N N . LEU A 1 89 ? 5.564 -5.344 -13.394 1.00 94.88 89 LEU A N 1
ATOM 670 C CA . LEU A 1 89 ? 4.695 -5.469 -14.564 1.00 94.88 89 LEU A CA 1
ATOM 671 C C . LEU A 1 89 ? 5.522 -5.720 -15.822 1.00 94.88 89 LEU A C 1
ATOM 673 O O . LEU A 1 89 ? 5.222 -6.664 -16.544 1.00 94.88 89 LEU A O 1
ATOM 677 N N . THR A 1 90 ? 6.603 -4.966 -16.036 1.00 94.56 90 THR A N 1
ATOM 678 C CA . THR A 1 90 ? 7.525 -5.197 -17.156 1.00 94.56 90 THR A CA 1
ATOM 679 C C . THR A 1 90 ? 8.079 -6.617 -17.128 1.00 94.56 90 THR A C 1
ATOM 681 O O . THR A 1 90 ? 8.023 -7.308 -18.137 1.00 94.56 90 THR A O 1
ATOM 684 N N . GLN A 1 91 ? 8.541 -7.102 -15.971 1.00 93.31 91 GLN A N 1
ATOM 685 C CA . GLN A 1 91 ? 9.019 -8.481 -15.842 1.00 93.31 91 GLN A CA 1
ATOM 686 C C . GLN A 1 91 ? 7.930 -9.514 -16.169 1.00 93.31 91 GLN A C 1
ATOM 688 O O . GLN A 1 91 ? 8.212 -10.495 -16.853 1.00 93.31 91 GLN A O 1
ATOM 693 N N . SER A 1 92 ? 6.697 -9.318 -15.692 1.00 94.62 92 SER A N 1
ATOM 694 C CA . SER A 1 92 ? 5.574 -10.214 -15.997 1.00 94.62 92 SER A CA 1
ATOM 695 C C . SER A 1 92 ? 5.229 -10.222 -17.482 1.00 94.62 92 SER A C 1
ATOM 697 O O . SER A 1 92 ? 5.086 -11.295 -18.055 1.00 94.62 92 SER A O 1
ATOM 699 N N . LEU A 1 93 ? 5.167 -9.051 -18.114 1.00 96.25 93 LEU A N 1
ATOM 700 C CA . LEU A 1 93 ? 4.890 -8.923 -19.542 1.00 96.25 93 LEU A CA 1
ATOM 701 C C . LEU A 1 93 ? 5.998 -9.549 -20.398 1.00 96.25 93 LEU A C 1
ATOM 703 O O . LEU A 1 93 ? 5.687 -10.211 -21.382 1.00 96.25 93 LEU A O 1
ATOM 707 N N . CYS A 1 94 ? 7.268 -9.422 -19.996 1.00 95.62 94 CYS A N 1
ATOM 708 C CA . CYS A 1 94 ? 8.368 -10.135 -20.648 1.00 95.62 94 CYS A CA 1
ATOM 709 C C . CYS A 1 94 ? 8.212 -11.655 -20.526 1.00 95.62 94 CYS A C 1
ATOM 711 O O . CYS A 1 94 ? 8.370 -12.367 -21.512 1.00 95.62 94 CYS A O 1
ATOM 713 N N . ARG A 1 95 ? 7.860 -12.165 -19.335 1.00 95.06 95 ARG A N 1
ATOM 714 C CA . ARG A 1 95 ? 7.613 -13.606 -19.134 1.00 95.06 95 ARG A CA 1
ATOM 715 C C . ARG A 1 95 ? 6.433 -14.126 -19.955 1.00 95.06 95 ARG A C 1
ATOM 717 O O . ARG A 1 95 ? 6.447 -15.283 -20.348 1.00 95.06 95 ARG A O 1
ATOM 724 N N . TRP A 1 96 ? 5.425 -13.294 -20.200 1.00 96.94 96 TRP A N 1
ATOM 725 C CA . TRP A 1 96 ? 4.279 -13.633 -21.049 1.00 96.94 96 TRP A CA 1
ATOM 726 C C . TRP A 1 96 ? 4.548 -13.453 -22.549 1.00 96.94 96 TRP A C 1
ATOM 728 O O . TRP A 1 96 ? 3.654 -13.702 -23.349 1.00 96.94 96 TRP A O 1
ATOM 738 N N . GLY A 1 97 ? 5.738 -12.989 -22.943 1.00 96.38 97 GLY A N 1
ATOM 739 C CA . GLY A 1 97 ? 6.071 -12.704 -24.342 1.00 96.38 97 GLY A CA 1
ATOM 740 C C . GLY A 1 97 ? 5.414 -11.441 -24.912 1.00 96.38 97 GLY A C 1
ATOM 741 O O . GLY A 1 97 ? 5.603 -11.135 -26.082 1.00 96.38 97 GLY A O 1
ATOM 742 N N . ALA A 1 98 ? 4.680 -10.674 -24.098 1.00 97.00 98 ALA A N 1
ATOM 743 C CA . ALA A 1 98 ? 4.035 -9.426 -24.513 1.00 97.00 98 ALA A CA 1
ATOM 744 C C . ALA A 1 98 ? 5.024 -8.252 -24.642 1.00 97.00 98 ALA A C 1
ATOM 746 O O . ALA A 1 98 ? 4.732 -7.257 -25.300 1.00 97.00 98 ALA A O 1
ATOM 747 N N . LEU A 1 99 ? 6.194 -8.351 -24.004 1.00 95.25 99 LEU A N 1
ATOM 748 C CA . LEU A 1 99 ? 7.308 -7.419 -24.167 1.00 95.25 99 LEU A CA 1
ATOM 749 C C . LEU A 1 99 ? 8.599 -8.191 -24.444 1.00 95.25 99 LEU A C 1
ATOM 751 O O . LEU A 1 99 ? 8.838 -9.247 -23.862 1.00 95.25 99 LEU A O 1
ATOM 755 N N . ALA A 1 100 ? 9.471 -7.632 -25.283 1.00 94.12 100 ALA A N 1
ATOM 756 C CA . ALA A 1 100 ? 10.823 -8.156 -25.436 1.00 94.12 100 ALA A CA 1
ATOM 757 C C . ALA A 1 100 ? 11.602 -8.016 -24.108 1.00 94.12 100 ALA A C 1
ATOM 759 O O . ALA A 1 100 ? 11.492 -6.968 -23.458 1.00 94.12 100 ALA A O 1
ATOM 760 N N . PRO A 1 101 ? 12.412 -9.014 -23.701 1.00 89.62 101 PRO A N 1
ATOM 761 C CA . PRO A 1 101 ? 13.245 -8.916 -22.509 1.00 89.62 101 PRO A CA 1
ATOM 762 C C . PRO A 1 101 ? 14.151 -7.682 -22.558 1.00 89.62 101 PRO A C 1
ATOM 764 O O . PRO A 1 101 ? 14.896 -7.476 -23.515 1.00 89.62 101 PRO A O 1
ATOM 767 N N . ARG A 1 102 ? 14.107 -6.858 -21.508 1.00 83.44 102 ARG A N 1
ATOM 768 C CA . ARG A 1 102 ? 14.987 -5.693 -21.350 1.00 83.44 102 ARG A CA 1
ATOM 769 C C . ARG A 1 102 ? 15.752 -5.788 -20.043 1.00 83.44 102 ARG A C 1
ATOM 771 O O . ARG A 1 102 ? 15.200 -6.175 -19.012 1.00 83.44 102 ARG A O 1
ATOM 778 N N . ARG A 1 103 ? 17.024 -5.396 -20.079 1.00 82.00 103 ARG A N 1
ATOM 779 C CA . ARG A 1 103 ? 17.862 -5.280 -18.887 1.00 82.00 103 ARG A CA 1
ATOM 780 C C . ARG A 1 103 ? 17.626 -3.918 -18.247 1.00 82.00 103 ARG A C 1
ATOM 782 O O . ARG A 1 103 ? 17.821 -2.895 -18.896 1.00 82.00 103 ARG A O 1
ATOM 789 N N . LEU A 1 104 ? 17.234 -3.905 -16.974 1.00 82.56 104 LEU A N 1
ATOM 790 C CA . LEU A 1 104 ? 17.237 -2.670 -16.198 1.00 82.56 104 LEU A CA 1
ATOM 791 C C . LEU A 1 104 ? 18.692 -2.267 -15.941 1.00 82.56 104 LEU A C 1
ATOM 793 O O . LEU A 1 104 ? 19.460 -3.040 -15.367 1.00 82.56 104 LEU A O 1
ATOM 797 N N . LEU A 1 105 ? 19.058 -1.070 -16.380 1.00 82.81 105 LEU A N 1
ATOM 798 C CA . LEU A 1 105 ? 20.349 -0.465 -16.082 1.00 82.81 105 LEU A CA 1
ATOM 799 C C . LEU A 1 105 ? 20.184 0.347 -14.804 1.00 82.81 105 LEU A C 1
ATOM 801 O O . LEU A 1 105 ? 19.465 1.342 -14.791 1.00 82.81 105 LEU A O 1
ATOM 805 N N . SER A 1 106 ? 20.788 -0.122 -13.719 1.00 74.06 106 SER A N 1
ATOM 806 C CA . SER A 1 106 ? 20.673 0.518 -12.406 1.00 74.06 106 SER A CA 1
ATOM 807 C C . SER A 1 106 ? 21.874 1.389 -12.054 1.00 74.06 106 SER A C 1
ATOM 809 O O . SER A 1 106 ? 21.800 2.141 -11.090 1.00 74.06 106 SER A O 1
ATOM 811 N N . ALA A 1 107 ? 22.980 1.269 -12.791 1.00 76.69 107 ALA A N 1
ATOM 812 C CA . ALA A 1 107 ? 24.192 2.034 -12.542 1.00 76.69 107 ALA A CA 1
ATOM 813 C C . ALA A 1 107 ? 24.385 3.105 -13.623 1.00 76.69 107 ALA A C 1
ATOM 815 O O . ALA A 1 107 ? 24.370 2.787 -14.813 1.00 76.69 107 ALA A O 1
ATOM 816 N N . GLU A 1 108 ? 24.605 4.355 -13.208 1.00 71.94 108 GLU A N 1
ATOM 817 C CA . GLU A 1 108 ? 24.789 5.505 -14.111 1.00 71.94 108 GLU A CA 1
ATOM 818 C C . GLU A 1 108 ? 25.893 5.271 -15.143 1.00 71.94 108 GLU A C 1
ATOM 820 O O . GLU A 1 108 ? 25.674 5.483 -16.333 1.00 71.94 108 GLU A O 1
ATOM 825 N N . TRP A 1 109 ? 27.028 4.702 -14.730 1.00 74.62 109 TRP A N 1
ATOM 826 C CA . TRP A 1 109 ? 28.140 4.4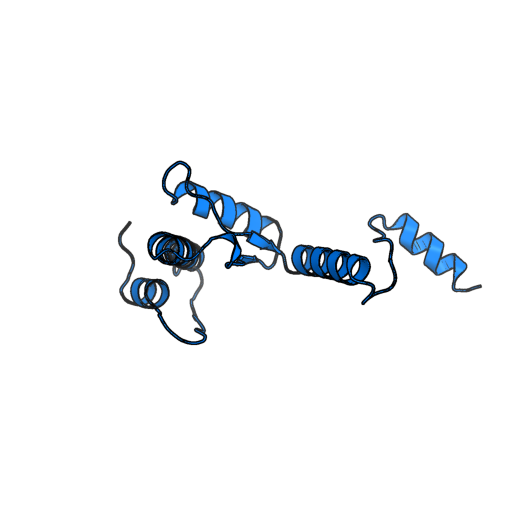07 -15.641 1.00 74.62 109 TRP A CA 1
ATOM 827 C C . TRP A 1 109 ? 27.743 3.472 -16.799 1.00 74.62 109 TRP A C 1
ATOM 829 O O . TRP A 1 109 ? 28.288 3.564 -17.901 1.00 74.62 109 TRP A O 1
ATOM 839 N N . GLN A 1 110 ? 26.781 2.565 -16.580 1.00 76.44 110 GLN A N 1
ATOM 840 C CA . GLN A 1 110 ? 26.287 1.668 -17.629 1.00 76.44 110 GLN A CA 1
ATOM 841 C C . GLN A 1 110 ? 25.441 2.427 -18.648 1.00 76.44 110 GLN A C 1
ATOM 843 O O . GLN A 1 110 ? 25.524 2.128 -19.839 1.00 76.44 110 GLN A O 1
ATOM 848 N N . MET A 1 111 ? 24.652 3.400 -18.181 1.00 76.62 111 MET A N 1
ATOM 849 C CA . MET A 1 111 ? 23.857 4.281 -19.033 1.00 76.62 111 MET A CA 1
ATOM 850 C C . MET A 1 111 ? 24.770 5.162 -19.888 1.00 76.62 111 MET A C 1
ATOM 852 O O . MET A 1 111 ? 24.638 5.183 -21.109 1.00 76.62 111 MET A O 1
ATOM 856 N N . GLU A 1 112 ? 25.753 5.815 -19.266 1.00 79.69 112 GLU A N 1
ATOM 857 C CA . GLU A 1 112 ? 26.707 6.678 -19.967 1.00 79.69 112 GLU A CA 1
ATOM 858 C C . GLU A 1 112 ? 27.490 5.938 -21.050 1.00 79.69 112 GLU A C 1
ATOM 860 O O . GLU A 1 112 ? 27.696 6.468 -22.141 1.00 79.69 112 GLU A O 1
ATOM 865 N N . ARG A 1 113 ? 27.933 4.705 -20.776 1.00 79.88 113 ARG A N 1
ATOM 866 C CA . ARG A 1 113 ? 28.658 3.899 -21.764 1.00 79.88 113 ARG A CA 1
ATOM 867 C C . ARG A 1 113 ? 27.803 3.606 -22.998 1.00 79.88 113 ARG A C 1
ATOM 869 O O . ARG A 1 113 ? 28.307 3.685 -24.112 1.00 79.88 113 ARG A O 1
ATOM 876 N N . LEU A 1 114 ? 26.528 3.277 -22.802 1.00 79.94 114 LEU A N 1
ATOM 877 C CA . LEU A 1 114 ? 25.612 2.962 -23.899 1.00 79.94 114 LEU A CA 1
ATOM 878 C C . LEU A 1 114 ? 25.240 4.201 -24.715 1.00 79.94 114 LEU A C 1
ATOM 880 O O . LEU A 1 114 ? 25.189 4.118 -25.937 1.00 79.94 114 LEU A O 1
ATOM 884 N N . LEU A 1 115 ? 25.051 5.354 -24.065 1.00 81.06 115 LEU A N 1
ATOM 885 C CA . LEU A 1 115 ? 24.823 6.623 -24.764 1.00 81.06 115 LEU A CA 1
ATOM 886 C C . LEU A 1 115 ? 26.012 6.996 -25.662 1.00 81.06 115 LEU A C 1
ATOM 888 O O . LEU A 1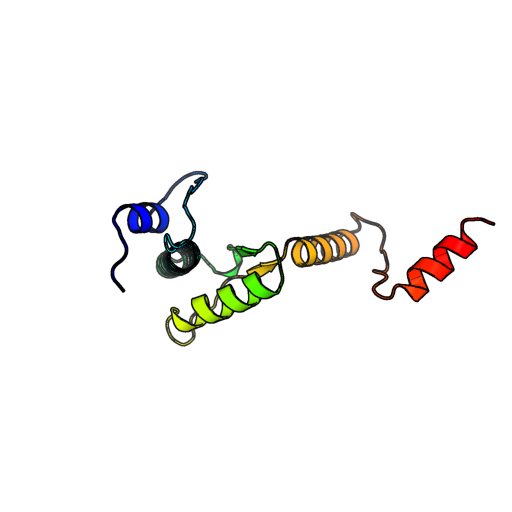 115 ? 25.810 7.387 -26.810 1.00 81.06 115 LEU A O 1
ATOM 892 N N . ARG A 1 116 ? 27.249 6.804 -25.182 1.00 77.88 116 ARG A N 1
ATOM 893 C CA . ARG A 1 116 ? 28.459 7.027 -25.995 1.00 77.88 116 ARG A CA 1
ATOM 894 C C . ARG A 1 116 ? 28.530 6.093 -27.204 1.00 77.88 116 ARG A C 1
ATOM 896 O O . ARG A 1 116 ? 28.935 6.530 -28.270 1.00 77.88 116 ARG A O 1
ATOM 903 N N . GLN A 1 117 ? 28.122 4.833 -27.050 1.00 81.38 117 GLN A N 1
ATOM 904 C CA . GLN A 1 117 ? 28.125 3.846 -28.138 1.00 81.38 117 GLN A CA 1
ATOM 905 C C . GLN A 1 117 ? 27.028 4.078 -29.184 1.00 81.38 117 GLN A C 1
ATOM 907 O O . GLN A 1 117 ? 27.214 3.684 -30.324 1.00 81.38 117 GLN A O 1
ATOM 912 N N . ALA A 1 118 ? 25.902 4.690 -28.808 1.00 76.00 118 ALA A N 1
ATOM 913 C CA . ALA A 1 118 ? 24.793 4.980 -29.721 1.00 76.00 118 ALA A CA 1
ATOM 914 C C . ALA A 1 118 ? 24.929 6.323 -30.465 1.00 76.00 118 ALA A C 1
ATOM 916 O O . ALA A 1 118 ? 24.131 6.604 -31.354 1.00 76.00 118 ALA A O 1
ATOM 917 N N . SER A 1 119 ? 25.890 7.163 -30.068 1.00 71.69 119 SER A N 1
ATOM 918 C CA . SER A 1 119 ? 26.152 8.478 -30.680 1.00 71.69 119 SER A CA 1
ATOM 919 C C . SER A 1 119 ? 27.283 8.444 -31.724 1.00 71.69 119 SER A C 1
ATOM 921 O O . SER A 1 119 ? 27.712 9.501 -32.184 1.00 71.69 119 SER A O 1
ATOM 923 N N . LEU A 1 120 ? 27.779 7.247 -32.054 1.00 52.69 120 LEU A N 1
ATOM 924 C CA . LEU A 1 120 ? 28.738 6.942 -33.121 1.00 52.69 120 LEU A CA 1
ATOM 925 C C . LEU A 1 120 ? 28.021 6.137 -34.208 1.00 52.69 120 LEU A C 1
ATOM 927 O O . LEU A 1 120 ? 28.350 6.354 -35.392 1.00 52.69 120 LEU A O 1
#